Protein AF-A0A127T4P1-F1 (afdb_monomer_lite)

Sequence (65 aa):
MAESGTVNAEVSLDGKPVEKVYIDRNVSRDMVLDVTNVRELTIKVDNANGKAWWDWFFVSVQSMS

Secondary structure (DSSP, 8-state):
------EEEEEEETTEEEEEEEE-TT---------TT---EEEEEE-TTS---------------

Foldseek 3Di:
DDCQFKKWKWKDFPPHTDDIDIDGPVDDDDDDDDCVVTDDIDIDIDRVRHDDDDPDDDDDDDDDD

Structure (mmCIF, N/CA/C/O backbone):
data_AF-A0A127T4P1-F1
#
_entry.id   AF-A0A127T4P1-F1
#
loop_
_atom_site.group_PDB
_atom_site.id
_atom_site.type_symbol
_atom_site.label_atom_id
_atom_site.label_alt_id
_atom_site.label_comp_id
_atom_site.label_asym_id
_atom_site.label_entity_id
_atom_site.label_seq_id
_atom_site.pdbx_PDB_ins_code
_atom_site.Cartn_x
_atom_site.Cartn_y
_atom_site.Cartn_z
_atom_site.occupancy
_atom_site.B_iso_or_equiv
_atom_site.auth_seq_id
_atom_site.auth_comp_id
_atom_site.auth_asym_id
_atom_site.auth_atom_id
_atom_site.pdbx_PDB_model_num
ATOM 1 N N . MET A 1 1 ? 21.467 4.516 -19.853 1.00 44.72 1 MET A N 1
ATOM 2 C CA . MET A 1 1 ? 20.638 5.250 -18.870 1.00 44.72 1 MET A CA 1
ATOM 3 C C . MET A 1 1 ? 19.793 4.212 -18.161 1.00 44.72 1 MET A C 1
ATOM 5 O O . MET A 1 1 ? 19.264 3.347 -18.844 1.00 44.72 1 MET A O 1
ATOM 9 N N . ALA A 1 2 ? 19.817 4.186 -16.829 1.00 45.31 2 ALA A N 1
ATOM 10 C CA . ALA A 1 2 ? 19.319 3.063 -16.039 1.00 45.31 2 ALA A CA 1
ATOM 11 C C . ALA A 1 2 ? 17.820 2.827 -16.283 1.00 45.31 2 ALA A C 1
ATOM 13 O O . ALA A 1 2 ? 16.993 3.658 -15.922 1.00 45.31 2 ALA A O 1
ATOM 14 N N . GLU A 1 3 ? 17.484 1.686 -16.888 1.00 55.50 3 GLU A N 1
ATOM 15 C CA . GLU A 1 3 ? 16.126 1.141 -16.937 1.00 55.50 3 GLU A CA 1
ATOM 16 C C . GLU A 1 3 ? 15.729 0.613 -15.554 1.00 55.50 3 GLU A C 1
ATOM 18 O O . GLU A 1 3 ? 15.531 -0.596 -15.353 1.00 55.50 3 GLU A O 1
ATOM 23 N N . SER A 1 4 ? 15.683 1.504 -14.570 1.00 61.91 4 SER A N 1
ATOM 24 C CA . SER A 1 4 ? 15.027 1.215 -13.307 1.00 61.91 4 SER A CA 1
ATOM 25 C C . SER A 1 4 ? 13.571 0.954 -13.670 1.00 61.91 4 SER A C 1
ATOM 27 O O . SER A 1 4 ? 12.842 1.882 -14.012 1.00 61.91 4 SER A O 1
ATOM 29 N N . GLY A 1 5 ? 13.186 -0.323 -13.736 1.00 71.75 5 GLY A N 1
ATOM 30 C CA . GLY A 1 5 ? 11.802 -0.695 -14.007 1.00 71.75 5 GLY A CA 1
ATOM 31 C C . GLY A 1 5 ? 10.890 -0.003 -13.004 1.00 71.75 5 GLY A C 1
ATOM 32 O O . GLY A 1 5 ? 11.346 0.427 -11.949 1.00 71.75 5 GLY A O 1
ATOM 33 N N . THR A 1 6 ? 9.612 0.097 -13.309 1.00 79.12 6 THR A N 1
ATOM 34 C CA . THR A 1 6 ? 8.641 0.737 -12.426 1.00 79.12 6 THR A CA 1
ATOM 35 C C . THR A 1 6 ? 7.494 -0.202 -12.131 1.00 79.12 6 THR A C 1
ATOM 37 O O . THR A 1 6 ? 7.227 -1.146 -12.882 1.00 79.12 6 THR A O 1
ATOM 40 N N . VAL A 1 7 ? 6.836 0.058 -11.009 1.00 85.56 7 VAL A N 1
ATOM 41 C CA . VAL A 1 7 ? 5.694 -0.711 -10.523 1.00 85.56 7 VAL A CA 1
ATOM 42 C C . VAL A 1 7 ? 4.568 0.227 -10.130 1.00 85.56 7 VAL A C 1
ATOM 44 O O . VAL A 1 7 ? 4.810 1.364 -9.715 1.00 85.56 7 VAL A O 1
ATOM 47 N N . ASN A 1 8 ? 3.333 -0.258 -10.243 1.00 87.50 8 ASN A N 1
ATOM 48 C CA . ASN A 1 8 ? 2.209 0.392 -9.587 1.00 87.50 8 ASN A CA 1
ATOM 49 C C . ASN A 1 8 ? 1.910 -0.352 -8.292 1.00 87.50 8 ASN A C 1
ATOM 51 O O . ASN A 1 8 ? 1.820 -1.577 -8.301 1.00 87.50 8 ASN A O 1
ATOM 55 N N . ALA A 1 9 ? 1.701 0.384 -7.209 1.00 88.31 9 ALA A N 1
ATOM 56 C CA . ALA A 1 9 ? 1.088 -0.142 -6.001 1.00 88.31 9 ALA A CA 1
ATOM 57 C C . ALA A 1 9 ? -0.306 0.465 -5.837 1.00 88.31 9 ALA A C 1
ATOM 59 O O . ALA A 1 9 ? -0.480 1.679 -5.912 1.00 88.31 9 ALA A O 1
ATOM 60 N N . GLU A 1 10 ? -1.301 -0.383 -5.622 1.00 92.62 10 GLU A N 1
ATOM 61 C CA . GLU A 1 10 ? -2.667 0.005 -5.297 1.00 92.62 10 GLU A CA 1
ATOM 62 C C . GLU A 1 10 ? -2.982 -0.429 -3.871 1.00 92.62 10 GLU A C 1
ATOM 64 O O . GLU A 1 10 ? -2.816 -1.595 -3.513 1.00 92.62 10 GLU A O 1
ATOM 69 N N . VAL A 1 11 ? -3.436 0.520 -3.064 1.00 93.50 11 VAL A N 1
ATOM 70 C CA . VAL A 1 11 ? -3.765 0.346 -1.655 1.00 93.50 11 VAL A CA 1
ATOM 71 C C . VAL A 1 11 ? -5.277 0.404 -1.516 1.00 93.50 11 VAL A C 1
ATOM 73 O O . VAL A 1 11 ? -5.922 1.319 -2.027 1.00 93.50 11 VAL A O 1
ATOM 76 N N . SER A 1 12 ? -5.845 -0.554 -0.795 1.00 96.88 12 SER A N 1
ATOM 77 C CA . SER A 1 12 ? -7.271 -0.601 -0.490 1.00 96.88 12 SER A CA 1
ATOM 78 C C . SER A 1 12 ? -7.536 -1.020 0.954 1.00 96.88 12 SER A C 1
ATOM 80 O O . SER A 1 12 ? -6.761 -1.777 1.539 1.00 96.88 12 SER A O 1
ATOM 82 N N . LEU A 1 13 ? -8.639 -0.520 1.513 1.00 97.12 13 LEU A N 1
ATOM 83 C CA . LEU A 1 13 ? -9.147 -0.851 2.845 1.00 97.12 13 LEU A CA 1
ATOM 84 C C . LEU A 1 13 ? -10.532 -1.483 2.694 1.00 97.12 13 LEU A C 1
ATOM 86 O O . LEU A 1 13 ? -11.418 -0.876 2.090 1.00 97.12 13 LEU A O 1
ATOM 90 N N . ASP A 1 14 ? -10.709 -2.712 3.178 1.00 97.75 14 ASP A N 1
ATOM 91 C CA . ASP A 1 14 ? -11.919 -3.529 2.976 1.00 97.75 14 ASP A CA 1
ATOM 92 C C . ASP A 1 14 ? -12.382 -3.545 1.500 1.00 97.75 14 ASP A C 1
ATOM 94 O O . ASP A 1 14 ? -13.557 -3.356 1.172 1.00 97.75 14 ASP A O 1
ATOM 98 N N . GLY A 1 15 ? -11.418 -3.688 0.583 1.00 96.69 15 GLY A N 1
ATOM 99 C CA . GLY A 1 15 ? -11.640 -3.699 -0.866 1.00 96.69 15 GLY A CA 1
ATOM 100 C C . GLY A 1 15 ? -11.955 -2.339 -1.502 1.00 96.69 15 GLY A C 1
ATOM 101 O O . GLY A 1 15 ? -12.095 -2.267 -2.724 1.00 96.69 15 GLY A O 1
ATOM 102 N N . LYS A 1 16 ? -12.044 -1.250 -0.726 1.00 96.75 16 LYS A N 1
ATOM 103 C CA . LYS A 1 16 ? -12.218 0.108 -1.261 1.00 96.75 16 LYS A 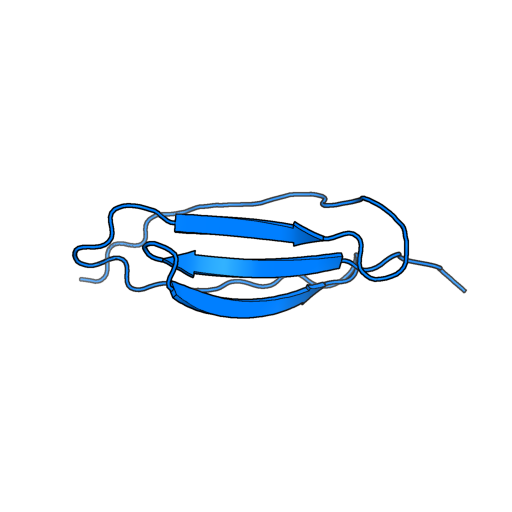CA 1
ATOM 104 C C . LYS A 1 16 ? -10.859 0.718 -1.598 1.00 96.75 16 LYS A C 1
ATOM 106 O O . LYS A 1 16 ? -10.003 0.759 -0.714 1.00 96.75 16 LYS A O 1
ATOM 111 N N . PRO A 1 17 ? -10.642 1.211 -2.829 1.00 95.62 17 PRO A N 1
ATOM 112 C CA . PRO A 1 17 ? -9.378 1.829 -3.200 1.00 95.62 17 PRO A CA 1
ATOM 113 C C . PRO A 1 17 ? -9.158 3.107 -2.385 1.00 95.62 17 PRO A C 1
ATOM 115 O O . PRO A 1 17 ? -10.056 3.940 -2.268 1.00 95.62 17 PRO A O 1
ATOM 118 N N . VAL A 1 18 ? -7.959 3.242 -1.829 1.00 95.50 18 VAL A N 1
ATOM 119 C CA . VAL A 1 18 ? -7.502 4.435 -1.110 1.00 95.50 18 VAL A CA 1
ATOM 120 C C . VAL A 1 18 ? -6.548 5.224 -1.985 1.00 95.50 18 VAL A C 1
ATOM 122 O O . VAL A 1 18 ? -6.728 6.424 -2.175 1.00 95.50 18 VAL A O 1
ATOM 125 N N . GLU A 1 19 ? -5.549 4.549 -2.549 1.00 92.38 19 GLU A N 1
ATOM 126 C CA . GLU A 1 19 ? -4.523 5.215 -3.335 1.00 92.38 19 GLU A CA 1
ATOM 127 C C . GLU A 1 19 ? -3.910 4.280 -4.375 1.00 92.38 19 GLU A C 1
ATOM 129 O O . GLU A 1 19 ? -3.797 3.073 -4.165 1.00 92.38 19 GLU A O 1
ATOM 134 N N . LYS A 1 20 ? -3.476 4.859 -5.497 1.00 89.94 20 LYS A N 1
ATOM 135 C CA . LYS A 1 20 ? -2.624 4.197 -6.480 1.00 89.94 20 LYS A CA 1
ATOM 136 C C . LYS A 1 20 ? -1.368 5.027 -6.697 1.00 89.94 20 LYS A C 1
ATOM 138 O O . LYS A 1 20 ? -1.451 6.218 -6.991 1.00 89.94 20 LYS A O 1
ATOM 143 N N . VAL A 1 21 ? -0.211 4.394 -6.563 1.00 86.75 21 VAL A N 1
ATOM 144 C CA . VAL A 1 21 ? 1.095 5.048 -6.616 1.00 86.75 21 VAL A CA 1
ATOM 145 C C . VAL A 1 21 ? 1.986 4.383 -7.652 1.00 86.75 21 VAL A C 1
ATOM 147 O O . VAL A 1 21 ? 1.969 3.166 -7.816 1.00 86.75 21 VAL A O 1
ATOM 150 N N . TYR A 1 22 ? 2.771 5.200 -8.344 1.00 84.75 22 TYR A N 1
ATOM 151 C CA . TYR A 1 22 ? 3.803 4.760 -9.274 1.00 84.75 22 TYR A CA 1
ATOM 152 C C . TYR A 1 22 ? 5.161 4.911 -8.596 1.00 84.75 22 TYR A C 1
ATOM 154 O O . TYR A 1 22 ? 5.475 5.995 -8.099 1.00 84.75 22 TYR A O 1
ATOM 162 N N . ILE A 1 23 ? 5.935 3.830 -8.543 1.00 82.12 23 ILE A N 1
ATOM 163 C CA . ILE A 1 23 ? 7.202 3.776 -7.809 1.00 82.12 23 ILE A CA 1
ATOM 164 C C . ILE A 1 23 ? 8.318 3.314 -8.745 1.00 82.12 23 ILE A C 1
ATOM 166 O O . ILE A 1 23 ? 8.164 2.357 -9.510 1.00 82.12 23 ILE A O 1
ATOM 170 N N . ASP A 1 24 ? 9.451 4.012 -8.667 1.00 82.12 24 ASP A N 1
ATOM 171 C CA . ASP A 1 24 ? 10.732 3.587 -9.225 1.00 82.12 24 ASP A CA 1
ATOM 172 C C . ASP A 1 24 ? 11.738 3.295 -8.096 1.00 82.12 24 ASP A C 1
ATOM 174 O O . ASP A 1 24 ? 11.461 3.539 -6.923 1.00 82.12 24 ASP A O 1
ATOM 178 N N . ARG A 1 25 ? 12.917 2.758 -8.436 1.00 79.44 25 ARG A N 1
ATOM 179 C CA . ARG A 1 25 ? 13.934 2.313 -7.455 1.00 79.44 25 ARG A CA 1
ATOM 180 C C . ARG A 1 25 ? 14.460 3.392 -6.516 1.00 79.44 25 ARG A C 1
ATOM 182 O O . ARG A 1 25 ? 15.036 3.060 -5.488 1.00 79.44 25 ARG A O 1
ATOM 189 N N . ASN A 1 26 ? 14.323 4.659 -6.880 1.00 81.50 26 ASN A N 1
ATOM 190 C CA . ASN A 1 26 ? 14.849 5.776 -6.107 1.00 81.50 26 ASN A CA 1
ATOM 191 C C . ASN A 1 26 ? 13.759 6.465 -5.277 1.00 81.50 26 ASN A C 1
ATOM 193 O O . ASN A 1 26 ? 14.056 7.419 -4.558 1.00 81.50 26 ASN A O 1
ATOM 197 N N . VAL A 1 27 ? 12.508 6.012 -5.383 1.00 79.25 27 VAL A N 1
ATOM 198 C CA . VAL A 1 27 ? 11.370 6.601 -4.685 1.00 79.25 27 VAL A CA 1
ATOM 199 C C . VAL A 1 27 ? 11.020 5.749 -3.470 1.00 79.25 27 VAL A C 1
ATOM 201 O O . VAL A 1 27 ? 10.668 4.580 -3.590 1.00 79.25 27 VAL A O 1
ATOM 204 N N . SER A 1 28 ? 11.054 6.377 -2.296 1.00 82.19 28 SER A N 1
ATOM 205 C CA . SER A 1 28 ? 10.370 5.885 -1.100 1.00 82.19 28 SER A CA 1
ATOM 206 C C . SER A 1 28 ? 9.110 6.712 -0.885 1.00 82.19 28 SER A C 1
ATOM 208 O O . SER A 1 28 ? 9.116 7.923 -1.125 1.00 82.19 28 SER A O 1
ATOM 210 N N . ARG A 1 29 ? 8.033 6.074 -0.429 1.00 84.06 29 ARG A N 1
ATOM 211 C CA . ARG A 1 29 ? 6.777 6.755 -0.124 1.00 84.06 29 ARG A CA 1
ATOM 212 C C . ARG A 1 29 ? 6.178 6.209 1.158 1.00 84.06 29 ARG A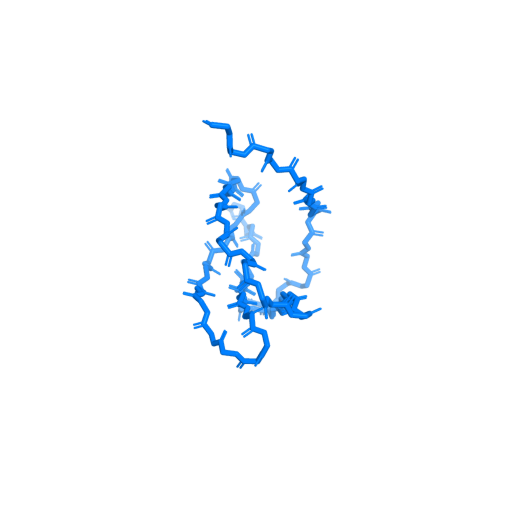 C 1
ATOM 214 O O . ARG A 1 29 ? 5.898 5.018 1.252 1.00 84.06 29 ARG A O 1
ATOM 221 N N . ASP A 1 30 ? 5.918 7.125 2.077 1.00 89.00 30 ASP A N 1
ATOM 222 C CA . ASP A 1 30 ? 5.208 6.841 3.313 1.00 89.00 30 ASP A CA 1
ATOM 223 C C . ASP A 1 30 ? 3.750 7.278 3.174 1.00 89.00 30 ASP A C 1
ATOM 225 O O . ASP A 1 30 ? 3.436 8.272 2.513 1.00 89.00 30 ASP A O 1
ATOM 229 N N . MET A 1 31 ? 2.853 6.525 3.801 1.00 89.00 31 MET A N 1
ATOM 230 C CA . MET A 1 31 ? 1.421 6.792 3.794 1.00 89.00 31 MET A CA 1
ATOM 231 C C . MET A 1 31 ? 0.846 6.425 5.156 1.00 89.00 31 MET A C 1
ATOM 233 O O . MET A 1 31 ? 1.095 5.340 5.681 1.00 89.00 31 MET A O 1
ATOM 237 N N . VAL A 1 32 ? 0.062 7.341 5.714 1.00 92.19 32 VAL A N 1
ATOM 238 C CA . VAL A 1 32 ? -0.678 7.125 6.955 1.00 92.19 32 VAL A CA 1
ATOM 239 C C . VAL A 1 32 ? -2.124 6.832 6.591 1.00 92.19 32 VAL A C 1
ATOM 241 O O . VAL A 1 32 ? -2.763 7.617 5.894 1.00 92.19 32 VAL A O 1
ATOM 244 N N . LEU A 1 33 ? -2.626 5.691 7.054 1.00 91.94 33 LEU A N 1
AT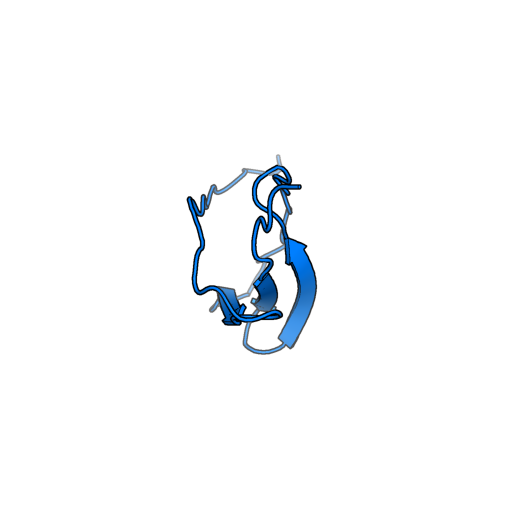OM 245 C CA . LEU A 1 33 ? -3.986 5.234 6.799 1.00 91.94 33 LEU A CA 1
ATOM 246 C C . LEU A 1 33 ? -4.795 5.274 8.092 1.00 91.94 33 LEU A C 1
ATOM 248 O O . LEU A 1 33 ? -4.356 4.734 9.108 1.00 91.94 33 LEU A O 1
ATOM 252 N N . ASP A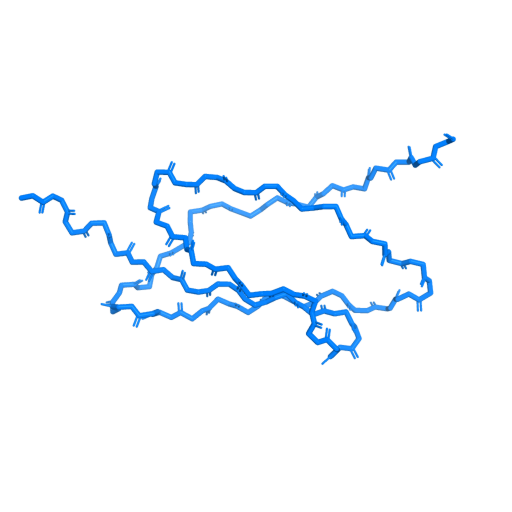 1 34 ? -5.991 5.860 8.039 1.00 92.56 34 ASP A N 1
ATOM 253 C CA . ASP A 1 34 ? -6.993 5.641 9.079 1.00 92.56 34 ASP A CA 1
ATOM 254 C C . ASP A 1 34 ? -7.629 4.264 8.864 1.00 92.56 34 ASP A C 1
ATOM 256 O O . ASP A 1 34 ? -8.313 4.019 7.869 1.00 92.56 34 ASP A O 1
ATOM 260 N N . VAL A 1 35 ? -7.364 3.358 9.800 1.00 92.56 35 VAL A N 1
ATOM 261 C CA . VAL A 1 35 ? -7.860 1.977 9.782 1.00 92.56 35 VAL A CA 1
ATOM 262 C C . VAL A 1 35 ? -8.974 1.752 10.807 1.00 92.56 35 VAL A C 1
ATOM 264 O O . VAL A 1 35 ? -9.281 0.614 11.165 1.00 92.56 35 VAL A O 1
ATOM 267 N N . THR A 1 36 ? -9.599 2.823 11.302 1.00 92.69 36 THR A N 1
ATOM 268 C CA . THR A 1 36 ? -10.705 2.732 12.259 1.00 92.69 36 THR A CA 1
ATOM 269 C C . THR A 1 36 ? -11.853 1.915 11.669 1.00 92.69 36 THR A C 1
ATOM 271 O O . THR A 1 36 ? -12.422 2.260 10.636 1.00 92.69 36 THR A O 1
ATOM 274 N N . ASN A 1 37 ? -12.216 0.828 12.355 1.00 95.44 37 ASN A N 1
ATOM 275 C CA . ASN A 1 37 ? -13.228 -0.146 11.925 1.00 95.44 37 ASN A CA 1
ATOM 276 C C . ASN A 1 37 ? -12.933 -0.863 10.592 1.00 95.44 37 ASN A C 1
ATOM 278 O O . ASN A 1 37 ? -13.840 -1.483 10.038 1.00 95.44 37 ASN A O 1
ATOM 282 N N . VAL A 1 38 ? -11.693 -0.823 10.103 1.00 96.69 38 VAL A N 1
ATOM 283 C CA . VAL A 1 38 ? -11.255 -1.585 8.926 1.00 96.69 38 VAL A CA 1
ATOM 284 C C . VAL A 1 38 ? -10.777 -2.970 9.354 1.00 96.69 38 VAL A C 1
ATOM 286 O O . VAL A 1 38 ? -10.174 -3.128 10.418 1.00 96.69 38 VAL A O 1
ATOM 289 N N . ARG A 1 39 ? -11.037 -3.991 8.534 1.00 96.69 39 ARG A N 1
ATOM 290 C CA . ARG A 1 39 ? -10.605 -5.374 8.797 1.00 96.69 39 ARG A CA 1
ATOM 291 C C . ARG A 1 39 ? -9.445 -5.813 7.919 1.00 96.69 39 ARG A C 1
ATOM 293 O O . ARG A 1 39 ? -8.629 -6.616 8.361 1.00 96.69 39 ARG A O 1
ATOM 300 N N . GLU A 1 40 ? -9.383 -5.309 6.695 1.00 96.69 40 GLU A N 1
ATOM 301 C CA . GLU A 1 40 ? -8.411 -5.723 5.695 1.00 96.69 40 GLU A CA 1
ATOM 302 C C . GLU A 1 40 ? -7.707 -4.513 5.075 1.00 96.69 40 GLU A C 1
ATOM 304 O O . GLU A 1 40 ? -8.342 -3.635 4.495 1.00 96.69 40 GLU A O 1
ATOM 309 N N . LEU A 1 41 ? -6.374 -4.502 5.151 1.00 94.25 41 LEU A N 1
ATOM 310 C CA . LEU A 1 41 ? -5.510 -3.679 4.308 1.00 94.25 41 LEU A CA 1
ATOM 311 C C . LEU A 1 41 ? -4.969 -4.563 3.185 1.00 94.25 41 LEU A C 1
ATOM 313 O O . LEU A 1 41 ? -4.281 -5.547 3.449 1.00 94.25 41 LEU A O 1
ATOM 317 N N . THR A 1 42 ? -5.242 -4.187 1.939 1.00 94.31 42 THR A N 1
ATOM 318 C CA . THR A 1 42 ? -4.724 -4.876 0.755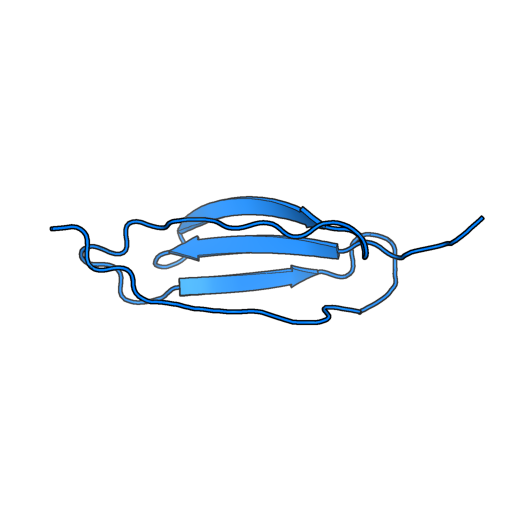 1.00 94.31 42 THR A CA 1
ATOM 319 C C . THR A 1 42 ? -3.828 -3.944 -0.043 1.00 94.31 42 THR A C 1
ATOM 321 O O . THR A 1 42 ? -4.249 -2.853 -0.427 1.00 94.31 42 THR A O 1
ATOM 324 N N . ILE A 1 43 ? -2.614 -4.405 -0.348 1.00 90.94 43 ILE A N 1
ATOM 325 C CA . ILE A 1 43 ? -1.675 -3.722 -1.241 1.00 90.94 43 ILE A CA 1
ATOM 326 C C . ILE A 1 43 ? -1.369 -4.650 -2.407 1.00 90.94 43 ILE A C 1
ATOM 328 O O . ILE A 1 43 ? -0.836 -5.744 -2.224 1.00 90.94 43 ILE A O 1
ATOM 332 N N . LYS A 1 44 ? -1.734 -4.218 -3.612 1.00 90.19 44 LYS A N 1
ATOM 333 C CA . LYS A 1 44 ? -1.480 -4.942 -4.858 1.00 90.19 44 LYS A CA 1
ATOM 334 C C . LYS A 1 44 ? -0.367 -4.244 -5.609 1.00 90.19 44 LYS A C 1
ATOM 336 O O . LYS A 1 44 ? -0.478 -3.056 -5.885 1.00 90.19 44 LYS A O 1
ATOM 341 N N . VAL A 1 45 ? 0.671 -4.990 -5.960 1.00 86.88 45 VAL A N 1
ATOM 342 C CA . VAL A 1 45 ? 1.766 -4.494 -6.793 1.00 86.88 45 VAL A CA 1
ATOM 343 C C . VAL A 1 45 ? 1.648 -5.127 -8.172 1.00 86.88 45 VAL A C 1
ATOM 345 O O . VAL A 1 45 ? 1.589 -6.352 -8.280 1.00 86.88 45 VAL A O 1
ATOM 348 N N . ASP A 1 46 ? 1.600 -4.301 -9.216 1.00 84.75 46 ASP A N 1
ATOM 349 C CA . ASP A 1 46 ? 1.620 -4.748 -10.607 1.00 84.75 46 ASP A CA 1
ATOM 350 C C . ASP A 1 46 ? 2.891 -4.292 -11.342 1.00 84.75 46 ASP A C 1
ATOM 352 O O . ASP A 1 46 ? 3.525 -3.285 -11.011 1.00 84.75 46 ASP A O 1
ATOM 356 N N . ASN A 1 47 ? 3.276 -5.076 -12.351 1.00 76.00 47 ASN A N 1
ATOM 357 C CA . ASN A 1 47 ? 4.530 -4.928 -13.091 1.00 76.00 47 ASN A CA 1
ATOM 358 C C . ASN A 1 47 ? 4.442 -3.861 -14.189 1.00 76.00 47 ASN A C 1
ATOM 360 O O . ASN A 1 47 ? 4.782 -4.162 -15.334 1.00 76.00 47 ASN A O 1
ATOM 364 N N . ALA A 1 48 ? 3.980 -2.656 -13.844 1.00 74.62 48 ALA A N 1
ATOM 365 C CA . ALA A 1 48 ? 3.721 -1.523 -14.737 1.00 74.62 48 ALA A CA 1
ATOM 366 C C . ALA A 1 48 ? 4.428 -1.598 -16.108 1.00 74.62 48 ALA A C 1
ATOM 368 O O . ALA A 1 48 ? 3.790 -1.944 -17.101 1.00 74.62 48 ALA A O 1
ATOM 369 N N . ASN A 1 49 ? 5.740 -1.317 -16.170 1.00 67.56 49 ASN A N 1
ATOM 370 C CA . ASN A 1 49 ? 6.517 -1.293 -17.419 1.00 67.56 49 ASN A CA 1
ATOM 371 C C . ASN A 1 49 ? 7.439 -2.512 -17.638 1.00 67.56 49 ASN A C 1
ATOM 373 O O . ASN A 1 49 ? 8.357 -2.450 -18.455 1.00 67.56 49 ASN A O 1
ATOM 377 N N . GLY A 1 50 ? 7.182 -3.634 -16.959 1.00 62.75 50 GLY A N 1
ATOM 378 C CA . GLY A 1 50 ? 7.727 -4.932 -17.374 1.00 62.75 50 GLY A CA 1
ATOM 379 C C . GLY A 1 50 ? 8.912 -5.489 -16.583 1.00 62.75 50 GLY A C 1
ATOM 380 O O . GLY A 1 50 ? 9.526 -6.452 -17.042 1.00 62.75 50 GLY A O 1
ATOM 381 N N . LYS A 1 51 ? 9.229 -4.974 -15.387 1.00 64.38 51 LYS A N 1
ATOM 382 C CA . LYS A 1 51 ? 10.131 -5.669 -14.445 1.00 64.38 51 LYS A CA 1
ATOM 383 C C . LYS A 1 51 ? 9.424 -5.890 -13.111 1.00 64.38 51 LYS A C 1
ATOM 385 O O . LYS A 1 51 ? 9.030 -4.930 -12.461 1.00 64.38 51 LYS A O 1
ATOM 390 N N . ALA A 1 52 ? 9.293 -7.152 -12.709 1.00 65.56 52 ALA A N 1
ATOM 391 C CA . ALA A 1 52 ? 8.733 -7.526 -11.416 1.00 65.56 52 ALA A CA 1
ATOM 392 C C . ALA A 1 52 ? 9.770 -7.307 -10.319 1.00 65.56 52 ALA A C 1
ATOM 394 O O . ALA A 1 52 ? 10.645 -8.148 -10.110 1.00 65.56 52 ALA A O 1
ATOM 395 N N . TRP A 1 53 ? 9.721 -6.159 -9.656 1.00 71.94 53 TRP A N 1
ATOM 396 C CA . TRP A 1 53 ? 10.574 -5.901 -8.506 1.00 71.94 53 TRP A CA 1
ATOM 397 C C . TRP A 1 53 ? 9.846 -4.991 -7.513 1.00 71.94 53 TRP A C 1
ATOM 399 O O . TRP A 1 53 ? 9.231 -4.002 -7.891 1.00 71.94 53 TRP A O 1
ATOM 409 N N . TRP A 1 54 ? 9.915 -5.355 -6.239 1.00 74.19 54 TRP A N 1
ATOM 410 C CA . TRP A 1 54 ? 9.537 -4.520 -5.108 1.00 74.19 54 TRP A CA 1
ATOM 411 C C . TRP A 1 54 ? 10.565 -4.813 -4.031 1.00 74.19 54 TRP A C 1
ATOM 413 O O . TRP A 1 54 ? 10.680 -5.967 -3.618 1.00 74.19 54 TRP A O 1
ATOM 423 N N . ASP A 1 55 ? 11.353 -3.811 -3.646 1.00 71.62 55 ASP A N 1
ATOM 424 C CA . ASP A 1 55 ? 12.483 -4.052 -2.754 1.00 71.62 55 ASP A CA 1
ATOM 425 C C . ASP A 1 55 ? 11.970 -4.357 -1.346 1.00 71.62 55 ASP A C 1
ATOM 427 O O . ASP A 1 55 ? 11.977 -5.520 -0.948 1.00 71.62 55 ASP A O 1
ATOM 431 N N . TRP A 1 56 ? 11.441 -3.367 -0.621 1.00 76.31 56 TRP A N 1
ATOM 432 C CA . TRP A 1 56 ? 10.960 -3.545 0.753 1.00 76.31 56 TRP A CA 1
ATOM 433 C C . TRP A 1 56 ? 9.595 -2.898 0.982 1.00 76.31 56 TRP A C 1
ATOM 435 O O . TRP A 1 56 ? 9.266 -1.866 0.403 1.00 76.31 56 TRP A O 1
ATOM 445 N N . PHE A 1 57 ? 8.787 -3.512 1.845 1.00 82.62 57 PHE A N 1
ATOM 446 C CA . PHE A 1 57 ? 7.507 -2.982 2.302 1.00 82.62 57 PHE A CA 1
ATOM 447 C C . PHE A 1 57 ? 7.483 -2.992 3.829 1.00 82.62 57 PHE A C 1
ATOM 449 O O . PHE A 1 57 ? 7.751 -4.025 4.445 1.00 82.62 57 PHE A O 1
ATOM 456 N N . PHE A 1 58 ? 7.157 -1.850 4.430 1.00 87.56 58 PHE A N 1
ATOM 457 C CA . PHE A 1 58 ? 7.116 -1.691 5.878 1.00 87.56 58 PHE A CA 1
ATOM 458 C C . PHE A 1 58 ? 5.707 -1.313 6.322 1.00 87.56 58 PHE A C 1
ATOM 460 O O . PHE A 1 58 ? 5.094 -0.404 5.768 1.00 87.56 58 PHE A O 1
ATOM 467 N N . VAL A 1 59 ? 5.218 -1.993 7.360 1.00 89.62 59 VAL A N 1
ATOM 468 C CA . VAL A 1 59 ? 3.981 -1.635 8.062 1.00 89.62 59 VAL A CA 1
ATOM 469 C C . VAL A 1 59 ? 4.342 -1.290 9.490 1.00 89.62 59 VAL A C 1
ATOM 471 O O . VAL A 1 59 ? 5.039 -2.050 10.162 1.00 89.62 59 VAL A O 1
ATOM 474 N N . SER A 1 60 ? 3.844 -0.154 9.959 1.00 90.12 60 SER A N 1
ATOM 475 C CA . SER A 1 60 ? 3.926 0.233 11.362 1.00 90.12 60 SER A CA 1
ATOM 476 C C . SER A 1 60 ? 2.562 0.712 11.839 1.00 90.12 60 SER A C 1
ATOM 478 O O . SER A 1 60 ? 1.770 1.238 11.057 1.00 90.12 60 SER A O 1
ATOM 480 N N . VAL A 1 61 ? 2.284 0.508 13.124 1.00 88.19 61 VAL A N 1
ATOM 481 C CA . VAL A 1 61 ? 1.112 1.079 13.789 1.00 88.19 61 VAL A CA 1
ATOM 482 C C . VAL A 1 61 ? 1.578 2.325 14.525 1.00 88.19 61 VAL A C 1
ATOM 484 O O . VAL A 1 61 ? 2.445 2.243 15.395 1.00 88.19 61 VAL A O 1
ATOM 487 N N . GLN A 1 62 ? 1.012 3.475 14.172 1.00 86.62 62 GLN A N 1
ATOM 488 C CA . GLN A 1 62 ? 1.251 4.730 14.875 1.00 86.62 62 GLN A CA 1
ATOM 489 C C . GLN A 1 62 ? 0.073 5.001 15.809 1.00 86.62 62 GLN A C 1
ATOM 491 O O . GLN A 1 62 ? -1.072 5.075 15.368 1.00 86.62 62 GLN A O 1
ATOM 496 N N . SER A 1 63 ? 0.351 5.131 17.107 1.00 81.00 63 SER A N 1
ATOM 497 C CA . SER A 1 63 ? -0.652 5.586 18.069 1.00 81.00 63 SER A CA 1
ATOM 498 C C . SER A 1 63 ? -0.826 7.091 17.910 1.00 81.00 63 SER A C 1
ATOM 500 O O . SER A 1 63 ? 0.090 7.850 18.217 1.00 81.00 63 SER A O 1
ATOM 502 N N . MET A 1 64 ? -1.996 7.515 17.444 1.00 70.31 64 MET A N 1
ATOM 503 C CA . MET A 1 64 ? -2.391 8.923 17.407 1.00 70.31 64 MET A CA 1
ATOM 504 C C . MET A 1 64 ? -3.033 9.254 18.761 1.00 70.31 64 MET A C 1
ATOM 506 O O . MET A 1 64 ? -4.173 8.866 19.009 1.00 70.31 64 MET A O 1
ATOM 510 N N . SER A 1 65 ? -2.266 9.861 19.670 1.00 67.62 65 SER A N 1
ATOM 511 C CA . SER A 1 65 ? -2.751 10.377 20.96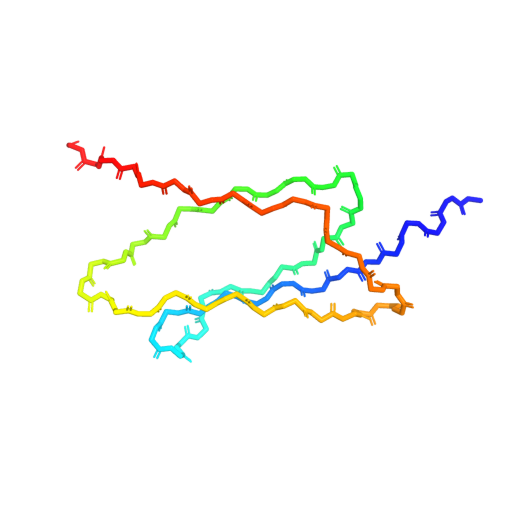3 1.00 67.62 65 SER A CA 1
ATOM 512 C C . SER A 1 65 ? -3.303 11.788 20.842 1.00 67.62 65 SER A C 1
ATOM 514 O O . SER A 1 65 ? -2.636 12.574 20.131 1.00 67.62 65 SER A O 1
#

pLDDT: mean 83.41, std 12.36, range [44.72, 97.75]

Radius of gyration: 13.62 Å; chains: 1; bounding box: 34×18×40 Å